Protein AF-A0A915LCW0-F1 (afdb_monomer)

pLDDT: mean 82.98, std 14.18, range [42.97, 95.62]

Sequence (136 aa):
MENVDQMIIDSFANELNCSFSINKEFQNLSDLGPNQIIEGVIRCLWKCNPSTITTIPSYKMPGNAVDRFKIATRIAQEIKSLGINDSQIGYQTLLYPNVFESRRIFLALFERLPKEKVVVDEMKRSKFLMDLLSYF

Solvent-accessible surface area (backbone atoms only — not comparable to full-atom values): 7968 Å² total; per-residue (Å²): 112,71,68,62,33,42,51,52,51,49,41,34,43,76,73,54,63,39,82,65,57,75,47,86,81,58,70,43,60,81,64,53,50,42,63,55,53,42,30,51,52,46,42,44,43,36,61,54,40,58,74,46,37,80,81,52,78,63,56,71,77,60,92,52,69,67,56,37,50,53,51,32,40,48,52,33,50,56,49,39,73,73,70,50,83,54,89,74,65,37,35,59,51,48,68,59,57,48,56,70,62,49,51,53,54,48,53,62,47,59,75,54,43,69,79,73,94,56,100,79,53,66,67,62,51,52,49,50,54,54,55,53,63,74,77,112

Organism: Meloidogyne javanica (NCBI:txid6303)

Mean predicted aligned error: 7.45 Å

InterPro domains:
  IPR008530 Coiled-coil domain-containing protein 22 [PTHR15668] (1-122)
  IPR048349 CCDC22, N-terminal domain [PF21674] (1-114)

Structure (mmCIF, N/CA/C/O backbone):
data_AF-A0A915LCW0-F1
#
_entry.id   AF-A0A915LCW0-F1
#
loop_
_atom_site.group_PDB
_atom_site.id
_atom_site.type_symbol
_atom_site.label_atom_id
_atom_site.label_alt_id
_atom_site.label_comp_id
_atom_site.label_asym_id
_atom_site.label_entity_id
_atom_site.label_seq_id
_atom_site.pdbx_PDB_ins_code
_atom_site.Cartn_x
_atom_site.Cartn_y
_atom_site.Cartn_z
_atom_site.occupancy
_atom_site.B_iso_or_equiv
_atom_site.auth_seq_id
_atom_site.auth_comp_id
_atom_site.auth_asym_id
_atom_site.auth_atom_id
_atom_site.pdbx_PDB_model_num
ATOM 1 N N . MET A 1 1 ? -11.808 18.268 -0.698 1.00 49.62 1 MET A N 1
ATOM 2 C CA . MET A 1 1 ? -10.529 17.734 -1.224 1.00 49.62 1 MET A CA 1
ATOM 3 C C . MET A 1 1 ? -9.436 17.742 -0.161 1.00 49.62 1 MET A C 1
ATOM 5 O O . MET A 1 1 ? -9.010 16.656 0.189 1.00 49.62 1 MET A O 1
ATOM 9 N N . GLU A 1 2 ? -9.055 18.884 0.427 1.00 59.38 2 GLU A N 1
ATOM 10 C CA . GLU A 1 2 ? -7.994 18.935 1.465 1.00 59.38 2 GLU A CA 1
ATOM 11 C C . GLU A 1 2 ? -8.295 18.096 2.722 1.00 59.38 2 GLU A C 1
ATOM 13 O O . GLU A 1 2 ? -7.395 17.484 3.284 1.00 59.38 2 GLU A O 1
ATOM 18 N N . ASN A 1 3 ? -9.564 17.991 3.138 1.00 74.94 3 ASN A N 1
ATOM 19 C CA . ASN A 1 3 ? -9.913 17.254 4.360 1.00 74.94 3 ASN A CA 1
ATOM 20 C C . ASN A 1 3 ? -9.642 15.740 4.247 1.00 74.94 3 ASN A C 1
ATOM 22 O O . ASN A 1 3 ? -9.116 15.142 5.176 1.00 74.94 3 ASN A O 1
ATOM 26 N N . VAL A 1 4 ? -9.939 15.137 3.090 1.00 81.12 4 VAL A N 1
ATOM 27 C CA . VAL A 1 4 ? -9.742 13.694 2.866 1.00 81.12 4 VAL A CA 1
ATOM 28 C C . VAL A 1 4 ? -8.256 13.350 2.784 1.00 81.12 4 VAL A C 1
ATOM 30 O O . VAL A 1 4 ? -7.825 12.339 3.332 1.00 81.12 4 VAL A O 1
ATOM 33 N N . ASP A 1 5 ? -7.466 14.200 2.130 1.00 85.62 5 ASP A N 1
ATOM 34 C CA . ASP A 1 5 ? -6.026 13.982 1.984 1.00 85.62 5 ASP A CA 1
ATOM 35 C C . ASP A 1 5 ? -5.334 14.080 3.342 1.00 85.62 5 ASP A C 1
ATOM 37 O O . ASP A 1 5 ? -4.556 13.192 3.683 1.00 85.62 5 ASP A O 1
ATOM 41 N N . GLN A 1 6 ? -5.698 15.077 4.155 1.00 85.62 6 GLN A N 1
ATOM 42 C CA . GLN A 1 6 ? -5.173 15.215 5.510 1.00 85.62 6 GLN A CA 1
ATOM 43 C C . GLN A 1 6 ? -5.507 13.995 6.375 1.00 85.62 6 GLN A C 1
ATOM 45 O O . GLN A 1 6 ? -4.633 13.469 7.056 1.00 85.62 6 GLN A O 1
ATOM 50 N N . MET A 1 7 ? -6.744 13.491 6.299 1.00 85.56 7 MET A N 1
ATOM 51 C CA . MET A 1 7 ? -7.131 12.272 7.016 1.00 85.56 7 MET A CA 1
ATOM 52 C C . MET A 1 7 ? -6.298 11.065 6.586 1.00 85.56 7 MET A C 1
ATOM 54 O O . MET A 1 7 ? -5.868 10.283 7.428 1.00 85.56 7 MET A O 1
ATOM 58 N N . ILE A 1 8 ? -6.037 10.916 5.285 1.00 89.56 8 ILE A N 1
ATOM 59 C CA . ILE A 1 8 ? -5.218 9.813 4.779 1.00 89.56 8 ILE A CA 1
ATOM 60 C C . ILE A 1 8 ? -3.770 9.927 5.273 1.00 89.56 8 ILE A C 1
ATOM 62 O O . ILE A 1 8 ? -3.191 8.928 5.706 1.00 89.56 8 ILE A O 1
ATOM 66 N N . ILE A 1 9 ? -3.202 11.135 5.246 1.00 90.06 9 ILE A N 1
ATOM 67 C CA . ILE A 1 9 ? -1.862 11.412 5.776 1.00 90.06 9 ILE A CA 1
ATOM 68 C C . ILE A 1 9 ? -1.787 11.090 7.275 1.00 90.06 9 ILE A C 1
ATOM 70 O O . ILE A 1 9 ? -0.852 10.412 7.711 1.00 90.06 9 ILE A O 1
ATOM 74 N N . ASP A 1 10 ? -2.797 11.489 8.047 1.00 87.69 10 ASP A N 1
ATOM 75 C CA . ASP A 1 10 ? -2.878 11.205 9.480 1.00 87.69 10 ASP A CA 1
ATOM 76 C C . ASP A 1 10 ? -2.969 9.692 9.756 1.00 87.69 10 ASP A C 1
ATOM 78 O O . ASP A 1 10 ? -2.311 9.194 10.675 1.00 87.69 10 ASP A O 1
ATOM 82 N N . SER A 1 11 ? -3.721 8.930 8.953 1.00 89.62 11 SER A N 1
ATOM 83 C CA . SER A 1 11 ? -3.788 7.465 9.069 1.00 89.62 11 SER A CA 1
ATOM 84 C C . SER A 1 11 ? -2.444 6.788 8.753 1.00 89.62 11 SER A C 1
ATOM 86 O O . SER A 1 11 ? -2.097 5.797 9.400 1.00 89.62 11 SER A O 1
ATOM 88 N N . PHE A 1 12 ? -1.617 7.318 7.840 1.00 91.00 12 PHE A N 1
ATOM 89 C CA . PHE A 1 12 ? -0.264 6.774 7.622 1.00 91.00 12 PHE A CA 1
ATOM 90 C C . PHE A 1 12 ? 0.625 6.879 8.863 1.00 91.00 12 PHE A C 1
ATOM 92 O O . PHE A 1 12 ? 1.371 5.941 9.166 1.00 91.00 12 PHE A O 1
ATOM 99 N N . ALA A 1 13 ? 0.525 7.993 9.590 1.00 86.75 13 ALA A N 1
ATOM 100 C CA . ALA A 1 13 ? 1.277 8.213 10.818 1.00 86.75 13 ALA A CA 1
ATOM 101 C C . ALA A 1 13 ? 0.733 7.358 11.970 1.00 86.75 13 ALA A C 1
ATOM 103 O O . ALA A 1 13 ? 1.484 6.604 12.584 1.00 86.75 13 ALA A O 1
ATOM 104 N N . ASN A 1 14 ? -0.572 7.452 12.234 1.00 85.12 14 ASN A N 1
ATOM 105 C CA . ASN A 1 14 ? -1.183 6.905 13.445 1.00 85.12 14 ASN A CA 1
ATOM 106 C C . ASN A 1 14 ? -1.515 5.413 13.333 1.00 85.12 14 ASN A C 1
ATOM 108 O O . ASN A 1 14 ? -1.393 4.678 14.310 1.00 85.12 14 ASN A O 1
ATOM 112 N N . GLU A 1 15 ? -1.935 4.948 12.154 1.00 85.50 15 GLU A N 1
ATOM 113 C CA . GLU A 1 15 ? -2.388 3.569 11.975 1.00 85.50 15 GLU A CA 1
ATOM 114 C C . GLU A 1 15 ? -1.304 2.686 11.358 1.00 85.50 15 GLU A C 1
ATOM 116 O O . GLU A 1 15 ? -1.153 1.539 11.771 1.00 85.50 15 GLU A O 1
ATOM 121 N N . LEU A 1 16 ? -0.532 3.170 10.383 1.00 87.12 16 LEU A N 1
ATOM 122 C CA . LEU A 1 16 ? 0.415 2.319 9.646 1.00 87.12 16 LEU A CA 1
ATOM 123 C C . LEU A 1 16 ? 1.874 2.435 10.103 1.00 87.12 16 LEU A C 1
ATOM 125 O O . LEU A 1 16 ? 2.687 1.563 9.763 1.00 87.12 16 LEU A O 1
ATOM 129 N N . ASN A 1 17 ? 2.217 3.488 10.852 1.00 87.38 17 ASN A N 1
ATOM 130 C CA . ASN A 1 17 ? 3.594 3.842 11.204 1.00 87.38 17 ASN A CA 1
ATOM 131 C C . ASN A 1 17 ? 4.512 3.884 9.964 1.00 87.38 17 ASN A C 1
ATOM 133 O O . ASN A 1 17 ? 5.589 3.274 9.945 1.00 87.38 17 ASN A O 1
ATOM 137 N N . CYS A 1 18 ? 4.047 4.527 8.887 1.00 90.00 18 CYS A N 1
ATOM 138 C CA . CYS A 1 18 ? 4.799 4.678 7.641 1.00 90.00 18 CYS A CA 1
ATOM 139 C C . CYS A 1 18 ? 6.107 5.448 7.863 1.00 90.00 18 CYS A C 1
ATOM 141 O O . CYS A 1 18 ? 6.143 6.451 8.574 1.00 90.00 18 CYS A O 1
ATOM 143 N N . SER A 1 19 ? 7.188 5.002 7.217 1.00 89.50 19 SER A N 1
ATOM 144 C CA . SER A 1 19 ? 8.525 5.568 7.430 1.00 89.50 19 SER A CA 1
ATOM 145 C C . SER A 1 19 ? 8.627 7.041 7.019 1.00 89.50 19 SER A C 1
ATOM 147 O O . SER A 1 19 ? 9.325 7.820 7.663 1.00 89.50 19 SER A O 1
ATOM 149 N N . PHE A 1 20 ? 7.882 7.438 5.986 1.00 87.62 20 PHE A N 1
ATOM 150 C CA . PHE A 1 20 ? 7.855 8.806 5.476 1.00 87.62 20 PHE A CA 1
ATOM 151 C C . PHE A 1 20 ? 7.010 9.765 6.328 1.00 87.62 20 PHE A C 1
ATOM 153 O O . PHE A 1 20 ? 7.218 10.969 6.245 1.00 87.62 20 PHE A O 1
ATOM 160 N N . SER A 1 21 ? 6.106 9.265 7.177 1.00 83.38 21 SER A N 1
ATOM 161 C CA . SER A 1 21 ? 5.207 10.102 7.990 1.00 83.38 21 SER A CA 1
ATOM 162 C C . SER A 1 21 ? 5.907 10.832 9.142 1.00 83.38 21 SER A C 1
ATOM 164 O O . SER A 1 21 ? 5.327 11.725 9.750 1.00 83.38 21 SER A O 1
ATOM 166 N N . ILE A 1 22 ? 7.155 10.466 9.451 1.00 77.88 22 ILE A N 1
ATOM 167 C CA . ILE A 1 22 ? 7.981 11.138 10.468 1.00 77.88 22 ILE A CA 1
ATOM 168 C C . ILE A 1 22 ? 8.470 12.496 9.948 1.00 77.88 22 ILE A C 1
ATOM 170 O O . ILE A 1 22 ? 8.579 13.466 10.701 1.00 77.88 22 ILE A O 1
ATOM 174 N N . ASN A 1 23 ? 8.739 12.574 8.645 1.00 67.94 23 ASN A N 1
ATOM 175 C CA . ASN A 1 23 ? 9.171 13.799 8.001 1.00 67.94 23 ASN A CA 1
ATOM 176 C C . ASN A 1 23 ? 7.919 14.595 7.626 1.00 67.94 23 ASN A C 1
ATOM 178 O O . ASN A 1 23 ? 7.128 14.162 6.793 1.00 67.94 23 ASN A O 1
ATOM 182 N N . LYS A 1 24 ? 7.751 15.794 8.194 1.00 70.00 24 LYS A N 1
ATOM 183 C CA . LYS A 1 24 ? 6.650 16.727 7.867 1.00 70.00 24 LYS A CA 1
ATOM 184 C C . LYS A 1 24 ? 6.698 17.271 6.424 1.00 70.00 24 LYS A C 1
ATOM 186 O O . LYS A 1 24 ? 6.069 18.280 6.128 1.00 70.00 24 LYS A O 1
ATOM 191 N N . GLU A 1 25 ? 7.454 16.630 5.542 1.00 75.81 25 GLU A N 1
ATOM 192 C CA . GLU A 1 25 ? 7.623 16.984 4.134 1.00 75.81 25 GLU A CA 1
ATOM 193 C C . GLU A 1 25 ? 6.408 16.584 3.289 1.00 75.81 25 GLU A C 1
ATOM 195 O O . GLU A 1 25 ? 6.162 17.197 2.257 1.00 75.81 25 GLU A O 1
ATOM 200 N N . PHE A 1 26 ? 5.627 15.597 3.737 1.00 81.31 26 PHE A N 1
ATOM 201 C CA . PHE A 1 26 ? 4.464 15.088 3.012 1.00 81.31 26 PHE A CA 1
ATOM 202 C C . PHE A 1 26 ? 3.180 15.533 3.711 1.00 81.31 26 PHE A C 1
ATOM 204 O O . PHE A 1 26 ? 2.774 14.933 4.706 1.00 81.31 26 PHE A O 1
ATOM 211 N N . GLN A 1 27 ? 2.569 16.609 3.213 1.00 80.38 27 GLN A N 1
ATOM 212 C CA . GLN A 1 27 ? 1.331 17.162 3.777 1.00 80.38 27 GLN A CA 1
ATOM 213 C C . GLN A 1 27 ? 0.102 16.761 2.954 1.00 80.38 27 GLN A C 1
ATOM 215 O O . GLN A 1 27 ? -1.008 16.764 3.474 1.00 80.38 27 GLN A O 1
ATOM 220 N N . ASN A 1 28 ? 0.290 16.374 1.689 1.00 85.06 28 ASN A N 1
ATOM 221 C CA . ASN A 1 28 ? -0.785 15.984 0.783 1.00 85.06 28 ASN A CA 1
ATOM 222 C C . ASN A 1 28 ? -0.457 14.697 0.017 1.00 85.06 28 ASN A C 1
ATOM 224 O O . ASN A 1 28 ? 0.702 14.319 -0.161 1.00 85.06 28 ASN A O 1
ATOM 228 N N . LEU A 1 29 ? -1.492 14.054 -0.535 1.00 86.94 29 LEU A N 1
ATOM 229 C CA . LEU A 1 29 ? -1.329 12.885 -1.410 1.00 86.94 29 LEU A CA 1
ATOM 230 C C . LEU A 1 29 ? -0.528 13.196 -2.685 1.00 86.94 29 LEU A C 1
ATOM 232 O O . LEU A 1 29 ? 0.104 12.296 -3.234 1.00 86.94 29 LEU A O 1
ATOM 236 N N . SER A 1 30 ? -0.545 14.448 -3.155 1.00 88.69 30 SER A N 1
ATOM 237 C CA . SER A 1 30 ? 0.260 14.914 -4.294 1.00 88.69 30 SER A CA 1
ATOM 238 C C . SER A 1 30 ? 1.762 14.886 -4.035 1.00 88.69 30 SER A C 1
ATOM 240 O O . SER A 1 30 ? 2.533 14.816 -4.988 1.00 88.69 30 SER A O 1
ATOM 242 N N . ASP A 1 31 ? 2.170 14.927 -2.767 1.00 88.81 31 ASP A N 1
ATOM 243 C CA . ASP A 1 31 ? 3.578 14.953 -2.373 1.00 88.81 31 ASP A CA 1
ATOM 244 C C . ASP A 1 31 ? 4.170 13.532 -2.348 1.00 88.81 31 ASP A C 1
ATOM 246 O O . ASP A 1 31 ? 5.386 13.346 -2.278 1.00 88.81 31 ASP A O 1
ATOM 250 N N . LEU A 1 32 ? 3.313 12.504 -2.407 1.00 89.69 32 LEU A N 1
ATOM 251 C CA . LEU A 1 32 ? 3.715 11.107 -2.315 1.00 89.69 32 LEU A CA 1
ATOM 252 C C . LEU A 1 32 ? 4.144 10.551 -3.672 1.00 89.69 32 LEU A C 1
ATOM 254 O O . LEU A 1 32 ? 3.393 10.539 -4.648 1.00 89.69 32 LEU A O 1
ATOM 258 N N . GLY A 1 33 ? 5.351 9.991 -3.701 1.00 90.62 33 GLY A N 1
ATOM 259 C CA . GLY A 1 33 ? 5.847 9.225 -4.833 1.00 90.62 33 GLY A CA 1
ATOM 260 C C . GLY A 1 33 ? 5.419 7.751 -4.798 1.00 90.62 33 GLY A C 1
ATOM 261 O O . GLY A 1 33 ? 4.884 7.260 -3.800 1.00 90.62 33 GLY A O 1
ATOM 262 N N . PRO A 1 34 ? 5.735 6.984 -5.858 1.00 91.62 34 PRO A N 1
ATOM 263 C CA . PRO A 1 34 ? 5.409 5.558 -5.949 1.00 91.62 34 PRO A CA 1
ATOM 264 C C . PRO A 1 34 ? 5.887 4.734 -4.751 1.00 91.62 34 PRO A C 1
ATOM 266 O O . PRO A 1 34 ? 5.199 3.819 -4.315 1.00 91.62 34 PRO A O 1
ATOM 269 N N . ASN A 1 35 ? 7.056 5.054 -4.194 1.00 92.81 35 ASN A N 1
ATOM 270 C CA . ASN A 1 35 ? 7.606 4.306 -3.065 1.00 92.81 35 ASN A CA 1
ATOM 271 C C . ASN A 1 35 ? 6.780 4.511 -1.787 1.00 92.81 35 ASN A C 1
ATOM 273 O O . ASN A 1 35 ? 6.534 3.544 -1.071 1.00 92.81 35 ASN A O 1
ATOM 277 N N . GLN A 1 36 ? 6.319 5.737 -1.528 1.00 93.62 36 GLN A N 1
ATOM 278 C CA . GLN A 1 36 ? 5.459 6.056 -0.389 1.00 93.62 36 GLN A CA 1
ATOM 279 C C . GLN A 1 36 ? 4.088 5.391 -0.539 1.00 93.62 36 GLN A C 1
ATOM 281 O O . GLN A 1 36 ? 3.594 4.777 0.406 1.00 93.62 36 GLN A O 1
ATOM 286 N N . ILE A 1 37 ? 3.512 5.443 -1.746 1.00 93.25 37 ILE A N 1
ATOM 287 C CA . ILE A 1 37 ? 2.236 4.784 -2.050 1.00 93.25 37 ILE A CA 1
ATOM 288 C C . ILE A 1 37 ? 2.341 3.272 -1.820 1.00 93.25 37 ILE A C 1
ATOM 290 O O . ILE A 1 37 ? 1.518 2.697 -1.110 1.00 93.25 37 ILE A O 1
ATOM 294 N N . ILE A 1 38 ? 3.381 2.632 -2.362 1.00 94.81 38 ILE A N 1
ATOM 295 C CA . ILE A 1 38 ? 3.632 1.200 -2.166 1.00 94.81 38 ILE A CA 1
ATOM 296 C C . ILE A 1 38 ? 3.791 0.865 -0.683 1.00 94.81 38 ILE A C 1
ATOM 298 O O . ILE A 1 38 ? 3.190 -0.102 -0.215 1.00 94.81 38 ILE A O 1
ATOM 302 N N . GLU A 1 39 ? 4.577 1.647 0.060 1.00 95.25 39 GLU A N 1
ATOM 303 C CA . GLU A 1 39 ? 4.776 1.398 1.484 1.00 95.25 39 GLU A CA 1
ATOM 304 C C . GLU A 1 39 ? 3.456 1.460 2.259 1.00 95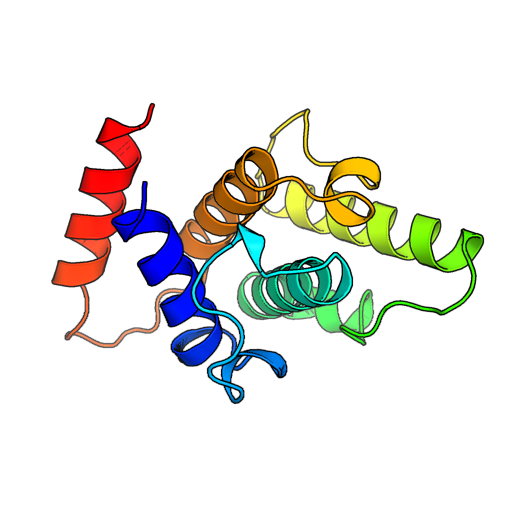.25 39 GLU A C 1
ATOM 306 O O . GLU A 1 39 ? 3.168 0.545 3.034 1.00 95.25 39 GLU A O 1
ATOM 311 N N . GLY A 1 40 ? 2.645 2.496 2.029 1.00 94.69 40 GLY A N 1
ATOM 312 C CA . GLY A 1 40 ? 1.331 2.626 2.655 1.00 94.69 40 GLY A CA 1
ATOM 313 C C . GLY A 1 40 ? 0.427 1.437 2.329 1.00 94.69 40 GLY A C 1
ATOM 314 O O . GLY A 1 40 ? -0.133 0.815 3.228 1.00 94.69 40 GLY A O 1
ATOM 315 N N . VAL A 1 41 ? 0.341 1.055 1.053 1.00 95.00 41 VAL A N 1
ATOM 316 C CA . VAL A 1 41 ? -0.491 -0.073 0.610 1.00 95.00 41 VAL A CA 1
ATOM 317 C C . VAL A 1 41 ? -0.050 -1.385 1.259 1.00 95.00 41 VAL A C 1
ATOM 319 O O . VAL A 1 41 ? -0.885 -2.115 1.786 1.00 95.00 41 VAL A O 1
ATOM 322 N N . ILE A 1 42 ? 1.249 -1.691 1.262 1.00 95.62 42 ILE A N 1
ATOM 323 C CA . ILE A 1 42 ? 1.771 -2.935 1.846 1.00 95.62 42 ILE A CA 1
ATOM 324 C C . ILE A 1 42 ? 1.499 -2.985 3.350 1.00 95.62 42 ILE A C 1
ATOM 326 O O . ILE A 1 42 ? 1.060 -4.014 3.859 1.00 95.62 42 ILE A O 1
ATOM 330 N N . ARG A 1 43 ? 1.695 -1.874 4.066 1.00 95.25 43 ARG A N 1
ATOM 331 C CA . ARG A 1 43 ? 1.399 -1.805 5.503 1.00 95.25 43 ARG A CA 1
ATOM 332 C C . ARG A 1 43 ? -0.091 -1.976 5.793 1.00 95.25 43 ARG A C 1
ATOM 334 O O . ARG A 1 43 ? -0.433 -2.674 6.747 1.00 95.25 43 ARG A O 1
ATOM 341 N N . CYS A 1 44 ? -0.970 -1.421 4.954 1.00 94.25 44 CYS A N 1
ATOM 342 C CA . CYS A 1 44 ? -2.402 -1.710 5.025 1.00 94.25 44 CYS A CA 1
ATOM 343 C C . CYS A 1 44 ? -2.675 -3.203 4.844 1.00 94.25 44 CYS A C 1
ATOM 345 O O . CYS A 1 44 ? -3.385 -3.791 5.654 1.00 94.25 44 CYS A O 1
ATOM 347 N N . LEU A 1 45 ? -2.093 -3.832 3.817 1.00 94.38 45 LEU A N 1
ATOM 348 C CA . LEU A 1 45 ? -2.267 -5.264 3.562 1.00 94.38 45 LEU A CA 1
ATOM 349 C C . LEU A 1 45 ? -1.809 -6.111 4.752 1.00 94.38 45 LEU A C 1
ATOM 351 O O . LEU A 1 45 ? -2.543 -7.002 5.167 1.00 94.38 45 LEU A O 1
ATOM 355 N N . TRP A 1 46 ? -0.655 -5.801 5.345 1.00 94.88 46 TRP A N 1
ATOM 356 C CA . TRP A 1 46 ? -0.151 -6.501 6.528 1.00 94.88 46 TRP A CA 1
ATOM 357 C C . TRP A 1 46 ? -1.072 -6.357 7.741 1.00 94.88 46 TRP A C 1
ATOM 359 O O . TRP A 1 46 ? -1.220 -7.309 8.503 1.00 94.88 46 TRP A O 1
ATOM 369 N N . LYS A 1 47 ? -1.720 -5.200 7.918 1.00 93.06 47 LYS A N 1
ATOM 370 C CA . LYS A 1 47 ? -2.722 -5.017 8.976 1.00 93.06 47 LYS A CA 1
ATOM 371 C C . LYS A 1 47 ? -4.038 -5.741 8.677 1.00 93.06 47 LYS A C 1
ATOM 373 O O . LYS A 1 47 ? -4.580 -6.384 9.569 1.00 93.06 47 LYS A O 1
ATOM 378 N N . CYS A 1 48 ? -4.551 -5.650 7.451 1.00 90.94 48 CYS A N 1
ATOM 379 C CA . CYS A 1 48 ? -5.806 -6.291 7.042 1.00 90.94 48 CYS A CA 1
ATOM 380 C C . CYS A 1 48 ? -5.697 -7.821 7.028 1.00 90.94 48 CYS A C 1
ATOM 382 O O . CYS A 1 48 ? -6.621 -8.521 7.434 1.00 90.94 48 CYS A O 1
ATOM 384 N N . ASN A 1 49 ? -4.571 -8.339 6.543 1.00 91.50 49 ASN A N 1
ATOM 385 C CA . ASN A 1 49 ? -4.290 -9.759 6.426 1.00 91.50 49 ASN A CA 1
ATOM 386 C C . ASN A 1 49 ? -2.802 -10.027 6.727 1.00 91.50 49 ASN A C 1
ATOM 388 O O . ASN A 1 49 ? -1.974 -10.017 5.810 1.00 91.50 49 ASN A O 1
ATOM 392 N N . PRO A 1 50 ? -2.446 -10.319 7.991 1.00 91.88 50 PRO A N 1
ATOM 393 C CA . PRO A 1 50 ? -1.059 -10.552 8.401 1.00 91.88 50 PRO A CA 1
ATOM 394 C C . PRO A 1 50 ? -0.339 -11.673 7.640 1.00 91.88 50 PRO A C 1
ATOM 396 O O . PRO A 1 50 ? 0.885 -11.643 7.519 1.00 91.88 50 PRO A O 1
ATOM 399 N N . SER A 1 51 ? -1.063 -12.641 7.066 1.00 92.06 51 SER A N 1
ATOM 400 C CA . SER A 1 51 ? -0.460 -13.708 6.256 1.00 92.06 51 SER A CA 1
ATOM 401 C C . SER A 1 51 ? 0.266 -13.175 5.015 1.00 92.06 51 SER A C 1
ATOM 403 O O . SER A 1 51 ? 1.212 -13.810 4.545 1.00 92.06 51 SER A O 1
ATOM 405 N N . THR A 1 52 ? -0.102 -11.986 4.525 1.00 92.62 52 THR A N 1
ATOM 406 C CA . THR A 1 52 ? 0.537 -11.340 3.364 1.00 92.62 52 THR A CA 1
ATOM 407 C C . THR A 1 52 ? 2.004 -10.966 3.603 1.00 92.62 52 THR A C 1
ATOM 409 O O . THR A 1 52 ? 2.758 -10.848 2.635 1.00 92.62 52 THR A O 1
ATOM 412 N N . ILE A 1 53 ? 2.457 -10.878 4.862 1.00 92.88 53 ILE A N 1
ATOM 413 C CA . ILE A 1 53 ? 3.873 -10.668 5.221 1.00 92.88 53 ILE A CA 1
ATOM 414 C C . ILE A 1 53 ? 4.756 -11.789 4.657 1.00 92.88 53 ILE A C 1
ATOM 416 O O . ILE A 1 53 ? 5.883 -11.544 4.235 1.00 92.88 53 ILE A O 1
ATOM 420 N N . THR A 1 54 ? 4.243 -13.020 4.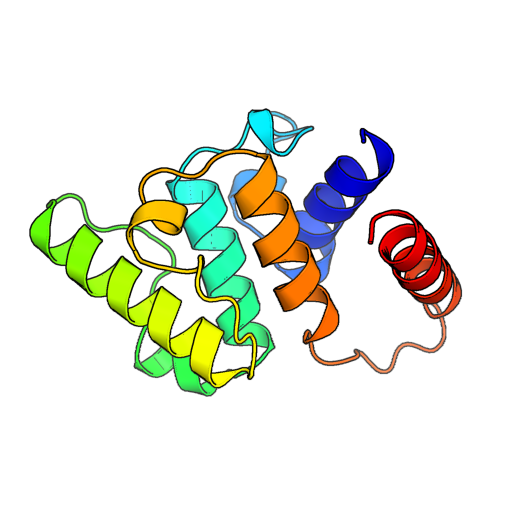590 1.00 90.88 54 THR A N 1
ATOM 421 C CA . THR A 1 54 ? 5.005 -14.161 4.051 1.00 90.88 54 THR A CA 1
ATOM 422 C C . THR A 1 54 ? 5.261 -14.037 2.548 1.00 90.88 54 THR A C 1
ATOM 424 O O . THR A 1 54 ? 6.294 -14.481 2.054 1.00 90.88 54 THR A O 1
ATOM 427 N N . THR A 1 55 ? 4.340 -13.405 1.818 1.00 91.12 55 THR A N 1
ATOM 428 C CA . THR A 1 55 ? 4.403 -13.246 0.359 1.00 91.12 55 THR A CA 1
ATOM 429 C C . THR A 1 55 ? 5.038 -11.928 -0.069 1.00 91.12 55 THR A C 1
ATOM 431 O O . THR A 1 55 ? 5.672 -11.855 -1.118 1.00 91.12 55 THR A O 1
ATOM 434 N N . ILE A 1 56 ? 4.868 -10.880 0.737 1.00 93.69 56 ILE A N 1
ATOM 435 C CA . ILE A 1 56 ? 5.411 -9.539 0.524 1.00 93.69 56 ILE A CA 1
ATOM 436 C C . ILE A 1 56 ? 6.097 -9.151 1.839 1.00 93.69 56 ILE A C 1
ATOM 438 O O . ILE A 1 56 ? 5.462 -8.529 2.684 1.00 93.69 56 ILE A O 1
ATOM 442 N N . PRO A 1 57 ? 7.363 -9.546 2.058 1.00 91.75 57 PRO A N 1
ATOM 443 C CA . PRO A 1 57 ? 8.039 -9.363 3.347 1.00 91.75 57 PRO A CA 1
ATOM 444 C C . PRO A 1 57 ? 8.651 -7.971 3.535 1.00 91.75 57 PRO A C 1
ATOM 446 O O . PRO A 1 57 ? 9.099 -7.625 4.624 1.00 91.75 57 PRO A O 1
ATOM 449 N N . SER A 1 58 ? 8.709 -7.164 2.476 1.00 93.19 58 SER A N 1
ATOM 450 C CA . SER A 1 58 ? 9.319 -5.837 2.492 1.00 93.19 58 SER A CA 1
ATOM 451 C C . SER A 1 58 ? 8.413 -4.831 1.803 1.00 93.19 58 SER A C 1
ATOM 453 O O . SER A 1 58 ? 7.831 -5.126 0.762 1.00 93.19 58 SER A O 1
ATOM 455 N N . TYR A 1 59 ? 8.356 -3.623 2.360 1.00 92.62 59 TYR A N 1
ATOM 456 C CA . TYR A 1 59 ? 7.690 -2.472 1.753 1.00 92.62 59 TYR A CA 1
ATOM 457 C C . TYR A 1 59 ? 8.601 -1.676 0.803 1.00 92.62 59 TYR A C 1
ATOM 459 O O . TYR A 1 59 ? 8.161 -0.720 0.167 1.00 92.62 59 TYR A O 1
ATOM 467 N N . LYS A 1 60 ? 9.886 -2.046 0.700 1.00 92.88 60 LYS A N 1
ATOM 468 C CA . LYS A 1 60 ? 10.843 -1.394 -0.201 1.00 92.88 60 LYS A CA 1
ATOM 469 C C . LYS A 1 60 ? 10.728 -1.973 -1.604 1.00 92.88 60 LYS A C 1
ATOM 471 O O . LYS A 1 60 ? 10.871 -3.181 -1.793 1.00 92.88 60 LYS A O 1
ATOM 476 N N . MET A 1 61 ? 10.546 -1.099 -2.589 1.00 88.88 61 MET A N 1
ATOM 477 C CA . MET A 1 61 ? 10.532 -1.509 -3.989 1.00 88.88 61 MET A CA 1
ATOM 478 C C . MET A 1 61 ? 11.927 -1.942 -4.466 1.00 88.88 61 MET A C 1
ATOM 480 O O . MET A 1 61 ? 12.916 -1.286 -4.131 1.00 88.88 61 MET A O 1
ATOM 484 N N . PRO A 1 62 ? 12.024 -3.015 -5.272 1.00 90.44 62 PRO A N 1
ATOM 485 C CA . PRO A 1 62 ? 13.281 -3.419 -5.889 1.00 90.44 62 PRO A CA 1
ATOM 486 C C . PRO A 1 62 ? 13.750 -2.376 -6.914 1.00 90.44 62 PRO A C 1
ATOM 488 O O . PRO A 1 62 ? 12.951 -1.616 -7.460 1.00 90.44 62 PRO A O 1
ATOM 491 N N . GLY A 1 63 ? 15.054 -2.347 -7.194 1.00 88.75 63 GLY A N 1
ATOM 492 C CA . GLY A 1 63 ? 15.633 -1.396 -8.151 1.00 88.75 63 GLY A CA 1
ATOM 493 C C . GLY A 1 63 ? 15.386 -1.760 -9.619 1.00 88.75 63 GLY A C 1
ATOM 494 O O . GLY A 1 63 ? 15.310 -0.875 -10.466 1.00 88.75 63 GLY A O 1
ATOM 495 N N . ASN A 1 64 ? 15.239 -3.051 -9.939 1.00 94.19 64 ASN A N 1
ATOM 496 C CA . ASN A 1 64 ? 15.070 -3.500 -11.323 1.00 94.19 64 ASN A CA 1
ATOM 497 C C . ASN A 1 64 ? 13.591 -3.486 -11.765 1.00 94.19 64 ASN A C 1
ATOM 499 O O . ASN A 1 64 ? 12.678 -3.752 -10.985 1.00 94.19 64 ASN A O 1
ATOM 503 N N . ALA A 1 65 ? 13.343 -3.178 -13.040 1.00 89.69 65 ALA A N 1
ATOM 504 C CA . ALA A 1 65 ? 11.985 -2.990 -13.557 1.00 89.69 65 ALA A CA 1
ATOM 505 C C . ALA A 1 65 ? 11.130 -4.272 -13.526 1.00 89.69 65 ALA A C 1
ATOM 507 O O . ALA A 1 65 ? 9.934 -4.210 -13.243 1.00 89.69 65 ALA A O 1
ATOM 508 N N . VAL A 1 66 ? 11.740 -5.431 -13.790 1.00 94.25 66 VAL A N 1
ATOM 509 C CA . VAL A 1 66 ? 11.038 -6.722 -13.861 1.00 94.25 66 VAL A CA 1
ATOM 510 C C . VAL A 1 66 ? 10.499 -7.133 -12.493 1.00 94.25 66 VAL A C 1
ATOM 512 O O . VAL A 1 66 ? 9.339 -7.528 -12.378 1.00 94.25 66 VAL A O 1
ATOM 515 N N . ASP A 1 67 ? 11.297 -6.999 -11.440 1.00 92.56 67 ASP A N 1
ATOM 516 C CA . ASP A 1 67 ? 10.873 -7.343 -10.087 1.00 92.56 67 ASP A CA 1
ATOM 517 C C . ASP A 1 67 ? 9.902 -6.301 -9.537 1.00 92.56 67 ASP A C 1
ATOM 519 O O . ASP A 1 67 ? 8.962 -6.675 -8.838 1.00 92.56 67 ASP A O 1
ATOM 523 N N . AR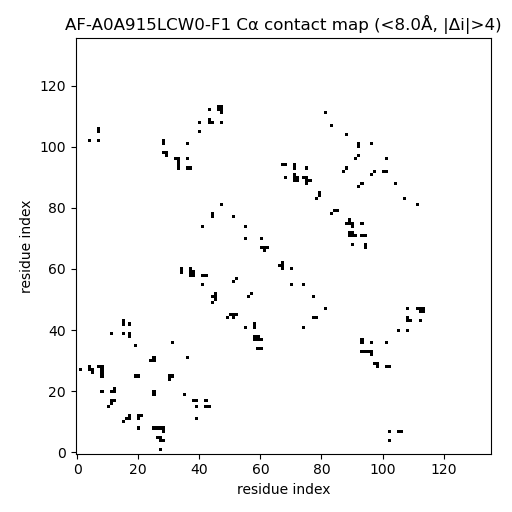G A 1 68 ? 10.036 -5.020 -9.925 1.00 93.12 68 ARG A N 1
ATOM 524 C CA . ARG A 1 68 ? 9.019 -3.995 -9.621 1.00 93.12 68 ARG A CA 1
ATOM 525 C C . ARG A 1 68 ? 7.667 -4.364 -10.226 1.00 93.12 68 ARG A C 1
ATOM 527 O O . ARG A 1 68 ? 6.647 -4.249 -9.553 1.00 93.12 68 ARG A O 1
ATOM 534 N N . PHE A 1 69 ? 7.649 -4.844 -11.468 1.00 94.12 69 PHE A N 1
ATOM 535 C CA . PHE A 1 69 ? 6.428 -5.323 -12.111 1.00 94.12 69 PHE A CA 1
ATOM 536 C C . PHE A 1 69 ? 5.832 -6.537 -11.385 1.00 94.12 69 PHE A C 1
ATOM 538 O O . PHE A 1 69 ? 4.635 -6.548 -11.088 1.00 94.12 69 PHE A O 1
ATOM 545 N N . LYS A 1 70 ? 6.657 -7.540 -11.055 1.00 94.31 70 LYS A N 1
ATOM 546 C CA . LYS A 1 70 ? 6.206 -8.745 -10.340 1.00 94.31 70 LYS A CA 1
ATOM 547 C C . LYS A 1 70 ? 5.613 -8.403 -8.976 1.00 94.31 70 LYS A C 1
ATOM 549 O O . LYS A 1 70 ? 4.509 -8.852 -8.671 1.00 94.31 70 LYS A O 1
ATOM 554 N N . ILE A 1 71 ? 6.307 -7.587 -8.178 1.00 94.62 71 ILE A N 1
ATOM 555 C CA . ILE A 1 71 ? 5.837 -7.234 -6.836 1.00 94.62 71 ILE A CA 1
ATOM 556 C C . ILE A 1 71 ? 4.579 -6.363 -6.900 1.00 94.62 71 ILE A C 1
ATOM 558 O O . ILE A 1 71 ? 3.623 -6.649 -6.191 1.00 94.62 71 ILE A O 1
ATOM 562 N N . ALA A 1 72 ? 4.508 -5.380 -7.805 1.00 94.38 72 ALA A N 1
ATOM 563 C CA . ALA A 1 72 ? 3.312 -4.553 -7.975 1.00 94.38 72 ALA A CA 1
ATOM 564 C C . ALA A 1 72 ? 2.101 -5.383 -8.426 1.00 94.38 72 ALA A C 1
ATOM 566 O O . ALA A 1 72 ? 0.995 -5.205 -7.919 1.00 94.38 72 ALA A O 1
ATOM 567 N N . THR A 1 73 ? 2.309 -6.344 -9.329 1.00 94.38 73 THR A N 1
ATOM 568 C CA . THR A 1 73 ? 1.259 -7.287 -9.736 1.00 94.38 73 THR A CA 1
ATOM 569 C C . THR A 1 73 ? 0.787 -8.127 -8.554 1.00 94.38 73 THR A C 1
ATOM 571 O O . THR A 1 73 ? -0.418 -8.292 -8.368 1.00 94.38 73 THR A O 1
ATOM 574 N N . ARG A 1 74 ? 1.716 -8.612 -7.721 1.00 95.00 74 ARG A N 1
ATOM 575 C CA . ARG A 1 74 ? 1.369 -9.378 -6.522 1.00 95.00 74 ARG A CA 1
ATOM 576 C C . ARG A 1 74 ? 0.574 -8.541 -5.523 1.00 95.00 74 ARG A C 1
ATOM 578 O O . ARG A 1 74 ? -0.465 -8.996 -5.062 1.00 95.00 74 ARG A O 1
ATOM 585 N N . ILE A 1 75 ? 1.008 -7.314 -5.242 1.00 94.94 75 ILE A N 1
ATOM 586 C CA . ILE A 1 75 ? 0.292 -6.380 -4.362 1.00 94.94 75 ILE A CA 1
ATOM 587 C C . ILE A 1 75 ? -1.141 -6.169 -4.866 1.00 94.94 75 ILE A C 1
ATOM 589 O O . ILE A 1 75 ? -2.086 -6.296 -4.094 1.00 94.94 75 ILE A O 1
ATOM 593 N N . ALA A 1 76 ? -1.328 -5.925 -6.167 1.00 93.62 76 ALA A N 1
ATOM 594 C CA . ALA A 1 76 ? -2.659 -5.748 -6.745 1.00 93.62 76 ALA A CA 1
ATOM 595 C C . ALA A 1 76 ? -3.553 -6.994 -6.591 1.00 93.62 76 ALA A C 1
ATOM 597 O O . ALA A 1 76 ? -4.757 -6.864 -6.379 1.00 93.62 76 ALA A O 1
ATOM 598 N N . GLN A 1 77 ? -2.984 -8.201 -6.671 1.00 92.81 77 GLN A N 1
ATOM 599 C CA . GLN A 1 77 ? -3.719 -9.444 -6.409 1.00 92.81 77 GLN A CA 1
ATOM 600 C C . GLN A 1 77 ? -4.138 -9.560 -4.938 1.00 92.81 77 GLN A C 1
ATOM 602 O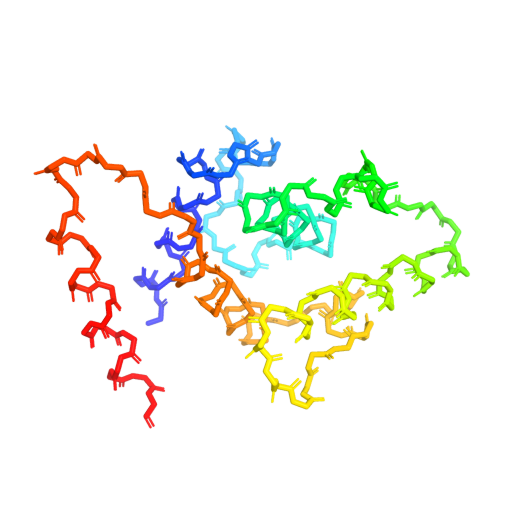 O . GLN A 1 77 ? -5.286 -9.906 -4.666 1.00 92.81 77 GLN A O 1
ATOM 607 N N . GLU A 1 78 ? -3.253 -9.219 -3.998 1.00 93.44 78 GLU A N 1
ATOM 608 C CA . GLU A 1 78 ? -3.577 -9.229 -2.566 1.00 93.44 78 GLU A CA 1
ATOM 609 C C . GLU A 1 78 ? -4.676 -8.209 -2.228 1.00 93.44 78 GLU A C 1
ATOM 611 O O . GLU A 1 78 ? -5.616 -8.546 -1.511 1.00 93.44 78 GLU A O 1
ATOM 616 N N . ILE A 1 79 ? -4.638 -7.003 -2.811 1.00 91.94 79 ILE A N 1
ATOM 617 C CA . ILE A 1 79 ? -5.711 -6.000 -2.663 1.00 91.94 79 ILE A CA 1
ATOM 618 C C . ILE A 1 79 ? -7.057 -6.571 -3.131 1.00 91.94 79 ILE A C 1
ATOM 620 O O . ILE A 1 79 ? -8.061 -6.452 -2.428 1.00 91.94 79 ILE A O 1
ATOM 624 N N . LYS A 1 80 ? -7.083 -7.238 -4.292 1.00 90.81 80 LYS A N 1
ATOM 625 C CA . LYS A 1 80 ? -8.301 -7.877 -4.818 1.00 90.81 80 LYS A CA 1
ATOM 626 C C . LYS A 1 80 ? -8.798 -8.998 -3.907 1.00 90.81 80 LYS A C 1
ATOM 628 O O . LYS A 1 80 ? -10.004 -9.151 -3.734 1.00 90.81 80 LYS A O 1
ATOM 633 N N . SER A 1 81 ? -7.889 -9.736 -3.269 1.00 89.94 81 SER A N 1
ATOM 634 C CA . SER A 1 81 ? -8.241 -10.806 -2.326 1.00 89.94 81 SER A CA 1
ATOM 635 C C . SER A 1 81 ? -8.986 -10.297 -1.080 1.00 89.94 81 SER A C 1
ATOM 637 O O . SER A 1 81 ? -9.787 -11.030 -0.507 1.00 89.94 81 SER A O 1
ATOM 639 N N . LEU A 1 82 ? -8.814 -9.018 -0.717 1.00 88.06 82 LEU A N 1
ATOM 640 C CA . LEU A 1 82 ? -9.575 -8.343 0.346 1.00 88.06 82 LEU A CA 1
ATOM 641 C C . LEU A 1 82 ? -11.008 -7.948 -0.075 1.00 88.06 82 LEU A C 1
ATOM 643 O O . LEU A 1 82 ? -11.683 -7.187 0.626 1.00 88.06 82 LEU A O 1
ATOM 647 N N . GLY A 1 83 ? -11.475 -8.397 -1.243 1.00 84.38 83 GLY A N 1
ATOM 648 C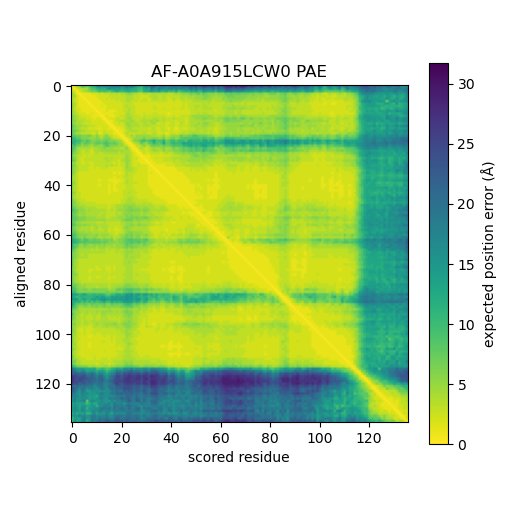 CA . GLY A 1 83 ? -12.784 -8.041 -1.790 1.00 84.38 83 GLY A CA 1
ATOM 649 C C . GLY A 1 83 ? -12.864 -6.594 -2.283 1.00 84.38 83 GLY A C 1
ATOM 650 O O . GLY A 1 83 ? -13.960 -6.040 -2.379 1.00 84.38 83 GLY A O 1
ATOM 651 N N . ILE A 1 84 ? -11.724 -5.947 -2.555 1.00 83.94 84 ILE A N 1
ATOM 652 C CA . ILE A 1 84 ? -11.676 -4.661 -3.263 1.00 83.94 84 ILE A CA 1
ATOM 653 C C . ILE A 1 84 ? -11.719 -4.976 -4.762 1.00 83.94 84 ILE A C 1
ATOM 655 O O . ILE A 1 84 ? -10.691 -5.162 -5.411 1.00 83.94 84 ILE A O 1
ATOM 659 N N . ASN A 1 85 ? -12.931 -5.074 -5.309 1.00 72.50 85 ASN A N 1
ATOM 660 C CA . ASN A 1 85 ? -13.170 -5.465 -6.703 1.00 72.50 85 ASN A CA 1
ATOM 661 C C . ASN A 1 85 ? -13.185 -4.264 -7.654 1.00 72.50 85 ASN A C 1
ATOM 663 O O . ASN A 1 85 ? -14.080 -4.112 -8.483 1.00 72.50 85 ASN A O 1
ATOM 667 N N . ASP A 1 86 ? -12.190 -3.398 -7.528 1.00 73.44 86 ASP A N 1
ATOM 668 C CA . ASP A 1 86 ? -12.020 -2.287 -8.448 1.00 73.44 86 ASP A CA 1
ATOM 669 C C . ASP A 1 86 ? -11.198 -2.733 -9.659 1.00 73.44 86 ASP A C 1
ATOM 671 O O . ASP A 1 86 ? -10.016 -3.074 -9.549 1.00 73.44 86 ASP A O 1
ATOM 675 N N . SER A 1 87 ? -11.840 -2.743 -10.827 1.00 67.81 87 SER A N 1
ATOM 676 C CA . SER A 1 87 ? -11.206 -3.119 -12.096 1.00 67.81 87 SER A CA 1
ATOM 677 C C . SER A 1 87 ? -9.972 -2.273 -12.432 1.00 67.81 87 SER A C 1
ATOM 679 O O . SER A 1 87 ? -9.098 -2.745 -13.158 1.00 67.81 87 SER A O 1
ATOM 681 N N . GLN A 1 88 ? -9.872 -1.065 -11.868 1.00 73.88 88 GLN A N 1
ATOM 682 C CA . GLN A 1 88 ? -8.784 -0.124 -12.127 1.00 73.88 88 GLN A CA 1
ATOM 683 C C . GLN A 1 88 ? -7.537 -0.400 -11.276 1.00 73.88 88 GLN A C 1
ATOM 685 O O . GLN A 1 88 ? -6.442 0.025 -11.642 1.00 73.88 88 GLN A O 1
ATOM 690 N N . ILE A 1 89 ? -7.641 -1.185 -10.195 1.00 84.56 89 ILE A N 1
ATOM 691 C CA . ILE A 1 89 ? -6.479 -1.517 -9.364 1.00 84.56 89 ILE A CA 1
ATOM 692 C C . ILE A 1 89 ? -5.626 -2.584 -10.062 1.00 84.56 89 ILE A C 1
ATOM 694 O O . ILE A 1 89 ? -6.002 -3.758 -10.194 1.00 84.56 89 ILE A O 1
ATOM 698 N N . GLY A 1 90 ? -4.433 -2.171 -10.485 1.00 88.88 90 GLY A N 1
ATOM 699 C CA . GLY A 1 90 ? -3.451 -3.011 -11.157 1.00 88.88 90 GLY A CA 1
ATOM 700 C C . GLY A 1 90 ? -2.021 -2.568 -10.865 1.00 88.88 90 GLY A C 1
ATOM 701 O O . GLY A 1 90 ? -1.775 -1.627 -10.119 1.00 88.88 90 GLY A O 1
ATOM 702 N N . TYR A 1 91 ? -1.043 -3.233 -11.480 1.00 90.50 91 TYR A N 1
ATOM 703 C CA . TYR A 1 91 ? 0.362 -2.867 -11.280 1.00 90.50 91 TYR A CA 1
ATOM 704 C C . TYR A 1 91 ? 0.662 -1.432 -11.751 1.00 90.50 91 TYR A C 1
ATOM 706 O O . TYR A 1 91 ? 1.517 -0.767 -11.174 1.00 90.50 91 TYR A O 1
ATOM 714 N N . GLN A 1 92 ? -0.038 -0.942 -12.782 1.00 90.38 92 GLN A N 1
ATOM 715 C CA . GLN A 1 92 ? 0.172 0.400 -13.329 1.00 90.38 92 GLN A CA 1
ATOM 716 C C . GLN A 1 92 ? -0.198 1.489 -12.323 1.00 90.38 92 GLN A C 1
ATOM 718 O O . GLN A 1 92 ? 0.583 2.418 -12.150 1.00 90.38 92 GLN A O 1
ATOM 723 N N . THR A 1 93 ? -1.323 1.347 -11.614 1.00 89.06 93 THR A N 1
ATOM 724 C CA . THR A 1 93 ? -1.762 2.335 -10.613 1.00 89.06 93 THR A CA 1
ATOM 725 C C . THR A 1 93 ? -0.833 2.394 -9.404 1.00 89.06 93 THR A C 1
ATOM 727 O O . THR A 1 93 ? -0.724 3.431 -8.760 1.00 89.06 93 THR A O 1
ATOM 730 N N . LEU A 1 94 ? -0.108 1.308 -9.130 1.00 90.94 94 LEU A N 1
ATOM 731 C CA . LEU A 1 94 ? 0.890 1.244 -8.065 1.00 90.94 94 LEU A CA 1
ATOM 732 C C . LEU A 1 94 ? 2.264 1.784 -8.495 1.00 90.94 94 LEU A C 1
ATOM 734 O O . LEU A 1 94 ? 2.953 2.432 -7.711 1.00 90.94 94 LEU A O 1
ATOM 738 N N . LEU A 1 95 ? 2.690 1.511 -9.733 1.00 91.31 95 LEU A N 1
ATOM 739 C CA . LEU A 1 95 ? 3.990 1.963 -10.249 1.00 91.31 95 LEU A CA 1
ATOM 740 C C . LEU A 1 95 ? 3.975 3.419 -10.725 1.00 91.31 95 LEU A C 1
ATOM 742 O O . LEU A 1 95 ? 5.016 4.079 -10.674 1.00 91.31 95 LEU A O 1
ATOM 746 N N . TYR A 1 96 ? 2.814 3.895 -11.171 1.00 91.62 96 TYR A N 1
ATOM 747 C CA . TYR A 1 96 ? 2.580 5.230 -11.712 1.00 91.62 96 TYR A CA 1
ATOM 748 C C . TYR A 1 96 ? 1.320 5.822 -11.063 1.00 91.62 96 TYR A C 1
ATOM 750 O O . TYR A 1 96 ? 0.288 5.974 -11.723 1.00 91.62 96 TYR A O 1
ATOM 758 N N . PRO A 1 97 ? 1.372 6.098 -9.748 1.00 89.94 97 PRO A N 1
ATOM 759 C CA . PRO A 1 97 ? 0.220 6.586 -9.017 1.00 89.94 97 PRO A CA 1
ATOM 760 C C . PRO A 1 97 ? -0.169 7.982 -9.492 1.00 89.94 97 PRO A C 1
ATOM 762 O O . PRO A 1 97 ? 0.677 8.829 -9.777 1.00 89.94 97 PRO A O 1
ATOM 765 N N . ASN A 1 98 ? -1.471 8.230 -9.513 1.00 90.69 98 ASN A N 1
ATOM 766 C CA . ASN A 1 98 ? -2.022 9.573 -9.563 1.00 90.69 98 ASN A CA 1
ATOM 767 C C . ASN A 1 98 ? -2.851 9.810 -8.296 1.00 90.69 98 ASN A C 1
ATOM 769 O O . ASN A 1 98 ? -3.294 8.866 -7.645 1.00 90.69 98 ASN A O 1
ATOM 773 N N . VAL A 1 99 ? -3.066 11.075 -7.948 1.00 90.38 99 VAL A N 1
ATOM 774 C CA . VAL A 1 99 ? -3.706 11.456 -6.680 1.00 90.38 99 VAL A CA 1
ATOM 775 C C . VAL A 1 99 ? -5.119 10.882 -6.538 1.00 90.38 99 VAL A C 1
ATOM 777 O O . VAL A 1 99 ? -5.511 10.482 -5.443 1.00 90.38 99 VAL A O 1
ATOM 780 N N . PHE A 1 100 ? -5.886 10.829 -7.628 1.00 88.69 100 PHE A N 1
ATOM 781 C CA . PHE A 1 100 ? -7.263 10.339 -7.607 1.00 88.69 100 PHE A CA 1
ATOM 782 C C . PHE A 1 100 ? -7.325 8.839 -7.284 1.00 88.69 100 PHE A C 1
ATOM 784 O O . PHE A 1 100 ? -8.005 8.441 -6.337 1.00 88.69 100 PHE A O 1
ATOM 791 N N . GLU A 1 101 ? -6.545 8.030 -8.000 1.00 88.44 101 GLU A N 1
ATOM 792 C CA . GLU A 1 101 ? -6.464 6.581 -7.789 1.00 88.44 101 GLU A CA 1
ATOM 793 C C . GLU A 1 101 ? -5.865 6.241 -6.422 1.00 88.44 101 GLU A C 1
ATOM 795 O O . GLU A 1 101 ? -6.406 5.406 -5.698 1.00 88.44 101 GLU A O 1
ATOM 800 N N . SER A 1 102 ? -4.795 6.936 -6.019 1.00 90.50 102 SER A N 1
ATOM 801 C CA . SER A 1 102 ? -4.177 6.758 -4.702 1.00 90.50 102 SER A CA 1
ATOM 802 C C . SER A 1 102 ? -5.189 6.975 -3.582 1.00 90.50 102 SER A C 1
ATOM 804 O O . SER A 1 102 ? -5.318 6.130 -2.696 1.00 90.50 102 SER A O 1
ATOM 806 N N . ARG A 1 103 ? -5.957 8.071 -3.644 1.00 90.50 103 ARG A N 1
ATOM 807 C CA . ARG A 1 103 ? -7.001 8.374 -2.659 1.00 90.50 103 ARG A CA 1
ATOM 808 C C . ARG A 1 103 ? -8.008 7.234 -2.563 1.00 90.50 103 ARG A C 1
ATOM 810 O O . ARG A 1 103 ? -8.265 6.733 -1.474 1.00 90.50 103 ARG A O 1
ATOM 817 N N . ARG A 1 104 ? -8.540 6.791 -3.701 1.00 88.50 104 ARG A N 1
ATOM 818 C CA . ARG A 1 104 ? -9.547 5.726 -3.758 1.00 88.50 104 ARG A CA 1
ATOM 819 C C . ARG A 1 104 ? -9.034 4.407 -3.177 1.00 88.50 104 ARG A C 1
ATOM 821 O O . ARG A 1 104 ? -9.743 3.772 -2.398 1.00 88.50 104 ARG A O 1
ATOM 828 N N . ILE A 1 105 ? -7.798 4.026 -3.506 1.00 90.62 105 ILE A N 1
ATOM 829 C CA . ILE A 1 105 ? -7.153 2.820 -2.973 1.00 90.62 105 ILE A CA 1
ATOM 830 C C . ILE A 1 105 ? -7.031 2.901 -1.448 1.00 90.62 105 ILE A C 1
ATOM 832 O O . ILE A 1 105 ? -7.408 1.952 -0.758 1.00 90.62 105 ILE A O 1
ATOM 836 N N . PHE A 1 106 ? -6.536 4.018 -0.907 1.00 91.31 106 PHE A N 1
ATOM 837 C CA . PHE A 1 106 ? -6.353 4.150 0.540 1.00 91.31 106 PHE A CA 1
ATOM 838 C C . PHE A 1 106 ? -7.665 4.172 1.303 1.00 91.31 106 PHE A C 1
ATOM 840 O O . PHE A 1 106 ? -7.764 3.489 2.316 1.00 91.31 106 PHE A O 1
ATOM 847 N N . LEU A 1 107 ? -8.687 4.860 0.795 1.00 88.56 107 LEU A N 1
ATOM 848 C CA . LEU A 1 107 ? -10.013 4.842 1.409 1.00 88.56 107 LEU A CA 1
ATOM 849 C C . LEU A 1 107 ? -10.553 3.408 1.502 1.00 88.56 107 LEU A C 1
ATOM 851 O O . LEU A 1 107 ? -10.900 2.953 2.590 1.00 88.56 107 LEU A O 1
ATOM 855 N N . ALA A 1 108 ? -10.509 2.651 0.401 1.00 88.75 108 ALA A N 1
ATOM 856 C CA . ALA A 1 108 ? -10.971 1.263 0.382 1.00 88.75 108 ALA A CA 1
ATOM 857 C C . ALA A 1 108 ? -10.163 0.339 1.317 1.00 88.75 108 ALA A C 1
ATOM 859 O O . ALA A 1 108 ? -10.717 -0.599 1.903 1.00 88.75 108 ALA A O 1
ATOM 860 N N . LEU A 1 109 ? -8.854 0.571 1.451 1.00 90.81 109 LEU A N 1
ATOM 861 C CA . LEU A 1 109 ? -7.989 -0.193 2.352 1.00 90.81 109 LEU A CA 1
ATOM 862 C C . LEU A 1 109 ? -8.231 0.164 3.824 1.00 90.81 109 LEU A C 1
ATOM 864 O O . LEU A 1 109 ? -8.337 -0.740 4.648 1.00 90.81 109 LEU A O 1
ATOM 868 N N . PHE A 1 110 ? -8.363 1.448 4.156 1.00 89.88 110 PHE A N 1
ATOM 869 C CA . PHE A 1 110 ? -8.594 1.920 5.524 1.00 89.88 110 PHE A CA 1
ATOM 870 C C . PHE A 1 110 ? -9.939 1.474 6.083 1.00 89.88 110 PHE A C 1
ATOM 872 O O . PHE A 1 110 ? -10.026 1.068 7.241 1.00 89.88 110 PHE A O 1
ATOM 879 N N . GLU A 1 111 ? -10.978 1.420 5.252 1.00 86.56 111 GLU A N 1
ATOM 880 C CA . GLU A 1 111 ? -12.257 0.828 5.650 1.00 86.56 111 GLU A CA 1
ATOM 881 C C . GLU A 1 111 ? -12.128 -0.622 6.137 1.00 86.56 111 GLU A C 1
ATOM 883 O O . GLU A 1 111 ? -12.887 -1.050 7.014 1.00 86.56 111 GLU A O 1
ATOM 888 N N . ARG A 1 112 ? -11.157 -1.363 5.589 1.00 88.19 112 ARG A N 1
ATOM 889 C CA . ARG A 1 112 ? -10.899 -2.781 5.871 1.00 88.19 112 ARG A CA 1
ATOM 890 C C . ARG A 1 112 ? -9.882 -3.011 6.981 1.00 88.19 112 ARG A C 1
ATOM 892 O O . ARG A 1 112 ? -9.701 -4.162 7.378 1.00 88.19 112 ARG A O 1
ATOM 899 N N . LEU A 1 113 ? -9.246 -1.958 7.497 1.00 88.31 113 LEU A N 1
ATOM 900 C CA . LEU A 1 113 ? -8.335 -2.107 8.622 1.00 88.31 113 LEU A CA 1
ATOM 901 C C . LEU A 1 113 ? -9.080 -2.701 9.830 1.00 88.31 113 LEU A C 1
ATOM 903 O O . LEU A 1 113 ? -10.230 -2.320 10.105 1.00 88.31 113 LEU A O 1
ATOM 907 N N . PRO A 1 114 ? -8.449 -3.646 10.553 1.00 83.38 114 PRO A N 1
ATOM 908 C CA . PRO A 1 114 ? -9.054 -4.266 11.719 1.00 83.38 114 PRO A CA 1
ATOM 909 C C . PRO A 1 114 ? -9.380 -3.184 12.749 1.00 83.38 114 PRO A C 1
ATOM 911 O O . PRO A 1 114 ? -8.536 -2.361 13.095 1.00 83.38 114 PRO A O 1
ATOM 914 N N . LYS A 1 115 ? -10.626 -3.176 13.232 1.00 72.88 115 LYS A N 1
ATOM 915 C CA . LYS A 1 115 ? -11.070 -2.234 14.261 1.00 72.88 115 LYS A CA 1
ATOM 916 C C . LYS A 1 115 ? -10.284 -2.520 15.540 1.00 72.88 115 LYS A C 1
ATOM 918 O O . LYS A 1 115 ? -10.524 -3.543 16.184 1.00 72.88 115 LYS A O 1
ATOM 923 N N . GLU A 1 116 ? -9.369 -1.638 15.928 1.00 55.50 116 GLU A N 1
ATOM 924 C CA . GLU A 1 116 ? -8.876 -1.649 17.302 1.00 55.50 116 GLU A CA 1
ATOM 925 C C . GLU A 1 116 ? -10.078 -1.381 18.214 1.00 55.50 116 GLU A C 1
ATOM 927 O O . GLU A 1 116 ? -10.823 -0.419 18.024 1.00 55.50 116 GLU A O 1
ATOM 932 N N . LYS A 1 117 ? -10.328 -2.282 19.171 1.00 43.72 117 LYS A N 1
ATOM 933 C CA . LYS A 1 117 ? -11.368 -2.111 20.192 1.00 43.72 117 LYS A CA 1
ATOM 934 C C . LYS A 1 117 ? -10.926 -1.019 21.169 1.00 43.72 117 LYS A C 1
ATOM 936 O O . LYS A 1 117 ? -10.584 -1.310 22.309 1.00 43.72 117 LYS A O 1
ATOM 941 N N . VAL A 1 118 ? -10.903 0.229 20.723 1.00 42.97 118 VAL A N 1
ATOM 942 C CA . VAL A 1 118 ? -10.732 1.392 21.589 1.00 42.97 118 VAL A CA 1
ATOM 943 C C . VAL A 1 118 ? -12.019 2.193 21.489 1.00 42.97 118 VAL A C 1
ATOM 945 O O . VAL A 1 118 ? -12.370 2.712 20.435 1.00 42.97 118 VAL A O 1
ATOM 948 N N . VAL A 1 119 ? -12.735 2.265 22.610 1.00 45.28 119 VAL A N 1
ATOM 949 C CA . VAL A 1 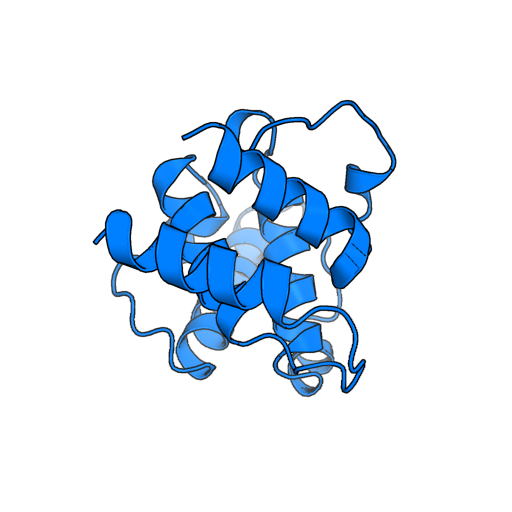119 ? -14.072 2.864 22.801 1.00 45.28 119 VAL A CA 1
ATOM 950 C C . VAL A 1 119 ? -14.082 4.396 22.567 1.00 45.28 119 VAL A C 1
ATOM 952 O O . VAL A 1 119 ? -15.006 5.087 22.967 1.00 45.28 119 VAL A O 1
ATOM 955 N N . VAL A 1 120 ? -13.058 4.971 21.926 1.00 43.94 120 VAL A N 1
ATOM 956 C CA . VAL A 1 120 ? -12.821 6.426 21.904 1.00 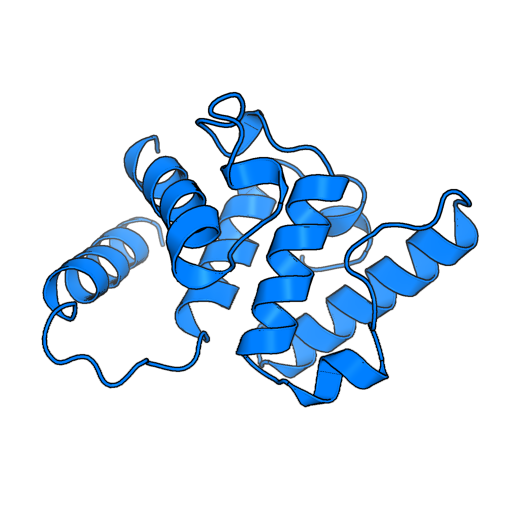43.94 120 VAL A CA 1
ATOM 957 C C . VAL A 1 120 ? -12.774 7.035 20.492 1.00 43.94 120 VAL A C 1
ATOM 959 O O . VAL A 1 120 ? -12.760 8.255 20.387 1.00 43.94 120 VAL A O 1
ATOM 962 N N . ASP A 1 121 ? -12.850 6.262 19.398 1.00 51.47 121 ASP A N 1
ATOM 963 C CA . ASP A 1 121 ? -12.720 6.837 18.035 1.00 51.47 121 ASP A CA 1
ATOM 964 C C . ASP A 1 121 ? -13.884 6.559 17.061 1.00 51.47 121 ASP A C 1
ATOM 966 O O . ASP A 1 121 ? -13.762 6.668 15.839 1.00 51.47 121 ASP A O 1
ATOM 970 N N . GLU A 1 122 ? -15.068 6.234 17.589 1.00 52.09 122 GLU A N 1
ATOM 971 C CA . GLU A 1 122 ? -16.271 6.028 16.766 1.00 52.09 122 GLU A CA 1
ATOM 972 C C . GLU A 1 122 ? -16.753 7.329 16.092 1.00 52.09 122 GLU A C 1
ATOM 974 O O . GLU A 1 122 ? -17.289 7.292 14.983 1.00 52.09 122 GLU A O 1
ATOM 979 N N . MET A 1 123 ? -16.494 8.494 16.701 1.00 51.16 123 MET A N 1
ATOM 980 C CA . MET A 1 123 ? -16.893 9.798 16.153 1.00 51.16 123 MET A CA 1
ATOM 981 C C . MET A 1 123 ? -16.089 10.208 14.912 1.00 51.16 123 MET A C 1
ATOM 983 O O . MET A 1 123 ? -16.689 10.679 13.943 1.00 51.16 123 MET A O 1
ATOM 987 N N . LYS A 1 124 ? -14.759 10.007 14.882 1.00 55.88 124 LYS A N 1
ATOM 988 C CA . LYS A 1 124 ? -13.964 10.330 13.681 1.00 55.88 124 LYS A CA 1
ATOM 989 C C . LYS A 1 124 ? -14.287 9.389 12.531 1.00 55.88 124 LYS A C 1
ATOM 991 O O . LYS A 1 124 ? -14.377 9.839 11.394 1.00 55.88 124 LYS A O 1
ATOM 996 N N . ARG A 1 125 ? -14.531 8.107 12.818 1.00 56.12 125 ARG A N 1
ATOM 997 C CA . ARG A 1 125 ? -14.883 7.118 11.792 1.00 56.12 125 ARG A CA 1
ATOM 998 C C . ARG A 1 125 ? -16.305 7.293 11.262 1.00 56.12 125 ARG A C 1
ATOM 1000 O O . ARG A 1 125 ? -16.522 7.136 10.066 1.00 56.12 125 ARG A O 1
ATOM 1007 N N . SER A 1 126 ? -17.267 7.662 12.109 1.00 58.72 126 SER A N 1
ATOM 1008 C CA . SER A 1 126 ? -18.611 8.011 11.636 1.00 58.72 126 SER A CA 1
ATOM 1009 C C . SER A 1 126 ? -18.573 9.250 10.744 1.00 58.72 126 SER A C 1
ATOM 1011 O O . SER A 1 126 ? -19.266 9.282 9.733 1.00 58.72 126 SER A O 1
ATOM 1013 N N . LYS A 1 127 ? -17.735 10.240 11.075 1.00 61.16 127 LYS A N 1
ATOM 1014 C CA . LYS A 1 127 ? -17.496 11.392 10.204 1.00 61.16 127 LYS A CA 1
ATOM 1015 C C . LYS A 1 127 ? -16.806 10.983 8.898 1.00 61.16 127 LYS A C 1
ATOM 1017 O O . LYS A 1 127 ? -17.263 11.386 7.842 1.00 61.16 127 LYS A O 1
ATOM 1022 N N . PHE A 1 128 ? -15.808 10.100 8.956 1.00 64.06 128 PHE A N 1
ATOM 1023 C CA . PHE A 1 128 ? -15.128 9.549 7.779 1.00 64.06 128 PHE A CA 1
ATOM 1024 C C . PHE A 1 128 ? -16.087 8.843 6.814 1.00 64.06 128 PHE A C 1
ATOM 1026 O O . PHE A 1 128 ? -16.053 9.113 5.621 1.00 64.06 128 PHE A O 1
ATOM 1033 N N . LEU A 1 129 ? -16.965 7.971 7.319 1.00 61.62 129 LEU A N 1
ATOM 1034 C CA . LEU A 1 129 ? -17.943 7.265 6.485 1.00 61.62 129 LEU A CA 1
ATOM 1035 C C . LEU A 1 129 ? -19.000 8.218 5.907 1.00 61.62 129 LEU A C 1
ATOM 1037 O O . LEU A 1 129 ? -19.403 8.054 4.760 1.00 61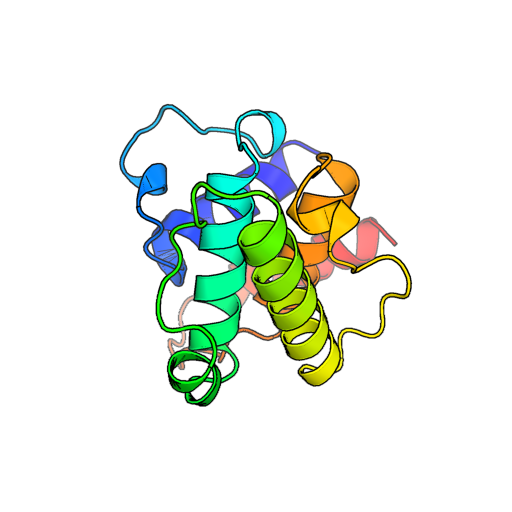.62 129 LEU A O 1
ATOM 1041 N N . MET A 1 130 ? -19.426 9.225 6.676 1.00 65.56 130 MET A N 1
ATOM 1042 C CA . MET A 1 130 ? -20.356 10.257 6.200 1.00 65.56 130 MET A CA 1
ATOM 1043 C C . MET A 1 130 ? -19.724 11.136 5.116 1.00 65.56 130 MET A C 1
ATOM 1045 O O . MET A 1 130 ? -20.351 11.378 4.088 1.00 65.56 130 MET A O 1
ATOM 1049 N N . ASP A 1 131 ? -18.474 11.559 5.315 1.00 60.41 131 ASP A N 1
ATOM 1050 C CA . ASP A 1 131 ? -17.725 12.318 4.319 1.00 60.41 131 ASP A CA 1
ATOM 1051 C C . ASP A 1 131 ? -17.524 11.458 3.067 1.00 60.41 131 ASP A C 1
ATOM 1053 O O . ASP A 1 131 ? -17.813 11.924 1.973 1.00 60.41 131 ASP A O 1
ATOM 1057 N N . LEU A 1 132 ? -17.153 10.181 3.201 1.00 59.84 132 LEU A N 1
ATOM 1058 C CA . LEU A 1 132 ? -16.963 9.259 2.079 1.00 59.84 132 LEU A CA 1
ATOM 1059 C C . LEU A 1 132 ? -18.221 9.083 1.213 1.00 59.84 132 LEU A C 1
ATOM 1061 O O . LEU A 1 132 ? -18.127 9.120 -0.012 1.00 59.84 132 LEU A O 1
ATOM 1065 N N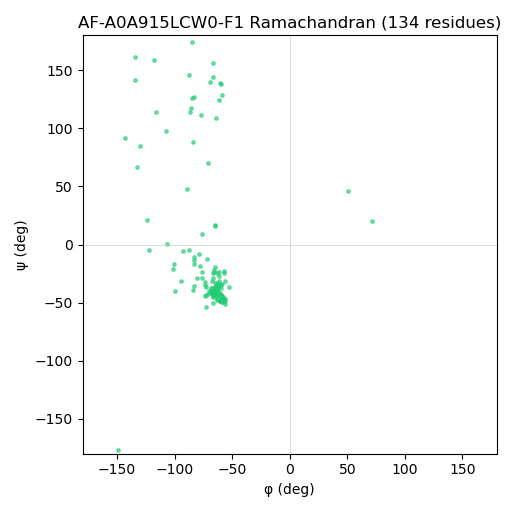 . LEU A 1 133 ? -19.394 8.927 1.835 1.00 58.97 133 LEU A N 1
ATOM 1066 C CA . LEU A 1 133 ? -20.671 8.793 1.125 1.00 58.97 133 LEU A CA 1
ATOM 1067 C C . LEU A 1 133 ? -21.070 10.063 0.362 1.00 58.97 133 LEU A C 1
ATOM 1069 O O . LEU A 1 133 ? -21.849 9.973 -0.576 1.00 58.97 133 LEU A O 1
ATOM 1073 N N . SER A 1 134 ? -20.537 11.231 0.730 1.00 60.75 134 SER A N 1
ATOM 1074 C CA . SER A 1 134 ? -20.771 12.484 -0.005 1.00 60.75 134 SER A CA 1
ATOM 1075 C C . SER A 1 134 ? -19.927 12.627 -1.282 1.00 60.75 134 SER A C 1
ATOM 1077 O O . SER A 1 134 ? -20.142 13.563 -2.053 1.00 60.75 134 SER A O 1
ATOM 1079 N N . TYR A 1 135 ? -18.968 11.720 -1.504 1.00 52.12 135 TYR A N 1
ATOM 1080 C CA . TYR A 1 135 ? -18.060 11.726 -2.658 1.00 52.12 135 TYR A CA 1
ATOM 1081 C C . TYR A 1 135 ? -18.376 10.642 -3.709 1.00 52.12 135 TYR A C 1
ATOM 1083 O O . TYR A 1 135 ? -17.664 10.573 -4.714 1.00 52.12 135 TYR A O 1
ATOM 1091 N N . PHE A 1 136 ? -19.414 9.824 -3.495 1.00 47.16 136 PHE A N 1
ATOM 1092 C CA . PHE A 1 136 ? -19.978 8.876 -4.467 1.00 47.16 136 PHE A CA 1
ATOM 1093 C C . PHE A 1 136 ? -21.358 9.344 -4.933 1.00 47.16 136 PHE A C 1
ATOM 1095 O O . PHE A 1 136 ? -21.667 9.116 -6.124 1.00 47.16 136 PHE A O 1
#

Secondary structure (DSSP, 8-state):
-HHHHHHHHHHHHHTS--GGGGSTT--SGGG--HHHHHHHHHHHHHHH-GGGGGT---SSPPSSHHHHHHHHHHHHHHHHHTT---TT-SHHHHHS--HHHHHHHHHHHHHTS-----TT-HHHHHHHHHHHHTT-

Nearest PDB structures (foldseek):
  8p0v-assembly1_L  TM=7.491E-01  e=3.702E-04  Homo sapiens
  1pxy-assembly2_B  TM=7.192E-01  e=1.033E+00  Arabidopsis thaliana
  1aoa-assembly1_A  TM=6.960E-01  e=1.263E+00  Homo sapiens
  2r0o-assembly1_A  TM=5.797E-01  e=7.646E-01  Homo sapiens
  5a4b-assembly2_B  TM=5.358E-01  e=8.454E-01  Homo sapiens

Foldseek 3Di:
DLVLQQVLLVCCVPPQVQPCSVDPQCRGLQSDDLLSLLLLLQSLLCQLPVVCCVVVVDSGADPDPVSLQVVLQVSLVSLVVLVPPDPPRGSCCSNPPDRVSSSVSSLSSVVSGDDDPDPPCPVVVVVSVVVVVVVD

Radius of gyration: 14.49 Å; Cα contacts (8 Å, |Δi|>4): 120; chains: 1; bounding box: 36×33×37 Å